Protein 4CO8 (pdb70)

Organism: Homo sapiens (NCBI:txid9606)

GO terms:
  GO:0005515 protein binding (F, IPI)
  GO:1990837 sequence-specific double-stranded DNA binding (F, IDA)
  GO:0000978 RNA polymerase II cis-regulatory region sequence-specific DNA binding (F, IDA)
  GO:0001228 DNA-binding transcription activator activity, RNA polymerase II-specific (F, IDA)
  GO:0045944 positive regulation of transcription by RNA polymerase II (P, IDA)
  GO:0005654 nucleoplasm (C, TAS)
  GO:0005730 nucleolus (C, IDA)
  GO:0045618 positive regulation of keratinocyte differentiation (P, IMP)

Sequence (98 aa):
MRGALQLWQFLVALLDDPTNAHFIAWTGRGMMEEFKLLIEEPEEVARLWGIQKKNNRPAMNYDKLSSRRSLRYYYEKGIMQKVAGERYVYKFVCCEEPEALFSLAAFFPPDD

Nearest PDB structures (foldseek):
  4co8-assembly1_A  TM=1.010E+00  e=5.819E-20  Homo sapiens
  5ils-assembly1_A  TM=1.002E+00  e=1.574E-17  Homo sapiens
  4avp-assembly2_D  TM=9.727E-01  e=2.129E-16  Homo sapiens
  1bc8-assembly1_C  TM=8.968E-01  e=8.870E-13  Homo sapiens
  2ypr-assembly1_A  TM=8.930E-01  e=3.716E-12  Homo sapiens

Radius of gyration: 12.81 Å; Cα contacts (8 Å, |Δi|>4): 126; chains: 1; bounding box: 32×29×30 Å

B-factor: mean 16.64, std 8.74, range [8.74, 73.37]

Solvent-accessible surface area: 6088 Å² total; per-residue (Å²): 142,70,72,62,20,56,6,34,50,12,0,48,50,20,8,116,60,107,104,24,43,118,13,2,20,87,59,69,158,71,91,11,0,61,1,81,82,21,106,45,0,0,126,39,19,3,113,59,33,130,124,131,71,32,54,27,98,79,2,31,137,39,0,133,135,22,61,107,164,30,25,0,91,91,25,98,92,85,55,94,4,10,58,9,24,123,75,112,123,4,113,137,45,33,57,133,33,140

Foldseek 3Di:
DDLPDDLVNVLVVLAVDCVNVCQKYQPPPAQKIFGNNQQVSQCVVCVVNVNNPTGNVVVVVSVVVCCVVPQKPDDPPDPRMIGGDDDVVSVVCVVDVD

CATH classification: 1.10.10.10

Secondary structure (DSSP, 8-state):
--TT--HHHHHHHHHH-GGGTTTEEE-SSTTEEEESSHHHHHHHHHHHHT-TT--HHHHHHHHHHHHHTTSEEEPTT-SSEEEE--SHHHHHHHH---

Structure (mmCIF, N/CA/C/O backbone):
data_4CO8
#
_entry.id   4CO8
#
_cell.length_a   50.801
_cell.length_b   50.801
_cell.length_c   67.660
_cell.angle_alpha   90.00
_cell.angle_beta   90.00
_cell.angle_gamma   120.00
#
_symmetry.space_group_name_H-M   'P 31 2 1'
#
loop_
_entity.id
_entity.type
_entity.pdbx_description
1 polymer 'ETS TRANSLOCATION VARIANT 4'
2 non-polymer 1,2-ETHANEDIOL
3 water water
#
loop_
_atom_site.group_PDB
_atom_site.id
_atom_site.type_symbol
_atom_site.label_atom_id
_atom_site.label_alt_id
_atom_site.label_comp_id
_atom_site.label_asym_id
_atom_site.label_entity_id
_atom_site.label_seq_id
_atom_site.pdbx_PDB_ins_code
_atom_site.Cartn_x
_atom_site.Cartn_y
_atom_site.Cartn_z
_atom_site.occupancy
_atom_site.B_iso_or_equiv
_atom_site.auth_seq_id
_atom_site.auth_comp_id
_atom_site.auth_asym_id
_atom_site.auth_atom_id
_atom_site.pdbx_PDB_model_num
ATOM 1 N N . MET A 1 2 ? 36.353 -5.870 -3.575 1.00 45.62 337 MET A N 1
ATOM 2 C CA . MET A 1 2 ? 35.679 -4.544 -3.708 1.00 31.91 337 MET A CA 1
ATOM 3 C C . MET A 1 2 ? 36.696 -3.404 -3.597 1.00 38.19 337 MET A C 1
ATOM 4 O O . MET A 1 2 ? 37.551 -3.403 -2.707 1.00 45.46 337 MET A O 1
ATOM 9 N N . ARG A 1 3 ? 36.600 -2.447 -4.520 1.00 34.95 338 ARG A N 1
ATOM 10 C CA . ARG A 1 3 ? 37.587 -1.372 -4.659 1.00 31.01 338 ARG A CA 1
ATOM 11 C C . ARG A 1 3 ? 37.576 -0.410 -3.469 1.00 26.76 338 ARG A C 1
ATOM 12 O O . ARG A 1 3 ? 36.602 -0.350 -2.721 1.00 24.45 338 ARG A O 1
ATOM 14 N N . GLY A 1 4 ? 38.654 0.351 -3.302 1.00 25.45 339 GLY A N 1
ATOM 15 C CA . GLY A 1 4 ? 38.721 1.367 -2.250 1.00 23.92 339 GLY A CA 1
ATOM 16 C C . GLY A 1 4 ? 37.618 2.406 -2.353 1.00 21.50 339 GLY A C 1
ATOM 17 O O . GLY A 1 4 ? 37.161 2.944 -1.340 1.00 27.86 339 GLY A O 1
ATOM 18 N N . ALA A 1 5 ? 37.184 2.689 -3.578 1.00 22.46 340 ALA A N 1
ATOM 19 C CA . ALA A 1 5 ? 36.140 3.671 -3.817 1.00 24.11 340 ALA A CA 1
ATOM 20 C C . ALA A 1 5 ? 34.744 3.031 -3.957 1.00 21.79 340 ALA A C 1
ATOM 21 O O . ALA A 1 5 ? 33.837 3.653 -4.500 1.00 23.27 340 ALA A O 1
ATOM 23 N N . LEU A 1 6 ? 34.553 1.810 -3.445 1.00 17.89 341 LEU A N 1
ATOM 24 C CA . LEU A 1 6 ? 33.224 1.198 -3.349 1.00 15.04 341 LEU A CA 1
ATOM 25 C C . LEU A 1 6 ? 32.230 2.191 -2.761 1.00 12.80 341 LEU A C 1
ATOM 26 O O . LEU A 1 6 ? 32.512 2.827 -1.737 1.00 14.86 341 LEU A O 1
ATOM 31 N N . GLN A 1 7 ? 31.100 2.353 -3.426 1.00 11.62 342 GLN A N 1
ATOM 32 C CA . GLN A 1 7 ? 30.028 3.195 -2.932 1.00 11.20 342 GLN A CA 1
ATOM 33 C C . GLN A 1 7 ? 29.296 2.508 -1.802 1.00 10.03 342 GLN A C 1
ATOM 34 O O . GLN A 1 7 ? 29.052 1.298 -1.865 1.00 10.25 342 GLN A O 1
ATOM 40 N N . LEU A 1 8 ? 28.816 3.302 -0.856 1.00 9.58 343 LEU A N 1
ATOM 41 C CA . LEU A 1 8 ? 27.916 2.763 0.144 1.00 9.46 343 LEU A CA 1
ATOM 42 C C . LEU A 1 8 ? 26.745 2.037 -0.514 1.00 9.23 343 LEU A C 1
ATOM 43 O O . LEU A 1 8 ? 26.364 0.958 -0.061 1.00 9.46 343 LEU A O 1
ATOM 48 N N . TRP A 1 9 ? 26.155 2.600 -1.567 1.00 9.27 344 TRP A N 1
ATOM 49 C CA . TRP A 1 9 ? 24.971 1.947 -2.124 1.00 9.67 344 TRP A CA 1
ATOM 50 C C . TRP A 1 9 ? 25.313 0.554 -2.644 1.00 9.08 344 TRP A C 1
ATOM 51 O O . TRP A 1 9 ? 24.497 -0.363 -2.533 1.00 9.72 344 TRP A O 1
ATOM 62 N N . GLN A 1 10 ? 26.496 0.389 -3.224 1.00 9.25 345 GLN A N 1
ATOM 63 C CA . GLN A 1 10 ? 26.926 -0.918 -3.714 1.00 9.60 345 GLN A CA 1
ATOM 64 C C . GLN A 1 10 ? 27.121 -1.905 -2.558 1.00 9.26 345 GLN A C 1
ATOM 65 O O . GLN A 1 10 ? 26.702 -3.058 -2.632 1.00 9.89 345 GLN A O 1
ATOM 71 N N . PHE A 1 11 ? 27.777 -1.447 -1.497 1.00 9.22 346 PHE A N 1
ATOM 72 C CA . PHE A 1 11 ? 27.950 -2.262 -0.308 1.00 9.15 346 PHE A CA 1
ATOM 73 C C . PHE A 1 11 ? 26.604 -2.705 0.254 1.00 8.85 346 PHE A C 1
ATOM 74 O O . PHE A 1 11 ? 26.429 -3.875 0.609 1.00 9.37 346 PHE A O 1
ATOM 82 N N . LEU A 1 12 ? 25.657 -1.778 0.351 1.00 9.01 347 LEU A N 1
ATOM 83 C CA . LEU A 1 12 ? 24.334 -2.135 0.846 1.00 9.28 347 LEU A CA 1
ATOM 84 C C . LEU A 1 12 ? 23.676 -3.181 -0.042 1.00 9.06 347 LEU A C 1
ATOM 85 O O . LEU A 1 12 ? 23.062 -4.116 0.469 1.00 9.48 347 LEU A O 1
ATOM 90 N N . VAL A 1 13 ? 23.774 -3.033 -1.361 1.00 9.01 348 VAL A N 1
ATOM 91 C CA . VAL A 1 13 ? 23.211 -4.029 -2.266 1.00 9.11 348 VAL A CA 1
ATOM 92 C C . VAL A 1 13 ? 23.890 -5.391 -2.088 1.00 8.84 348 VAL A C 1
ATOM 93 O O . VAL A 1 13 ? 23.208 -6.419 -2.140 1.00 9.79 348 VAL A O 1
ATOM 97 N N . ALA A 1 14 ? 25.203 -5.418 -1.880 1.00 9.29 349 ALA A N 1
ATOM 98 C CA . ALA A 1 14 ? 25.870 -6.688 -1.599 1.00 9.75 349 ALA A CA 1
ATOM 99 C C . ALA A 1 14 ? 25.298 -7.334 -0.337 1.00 9.66 349 ALA A C 1
ATOM 100 O O . ALA A 1 14 ? 25.071 -8.553 -0.302 1.00 10.74 349 ALA A O 1
ATOM 102 N N . LEU A 1 15 ? 25.067 -6.552 0.710 1.00 9.39 350 LEU A N 1
ATOM 103 C CA . LEU A 1 15 ? 24.465 -7.107 1.921 1.00 9.86 350 LEU A CA 1
ATOM 104 C C . LEU A 1 15 ? 23.044 -7.597 1.671 1.00 9.43 350 LEU A C 1
ATOM 105 O O . LEU A 1 15 ? 22.649 -8.678 2.130 1.00 10.48 350 LEU A O 1
ATOM 110 N N . LEU A 1 16 ? 22.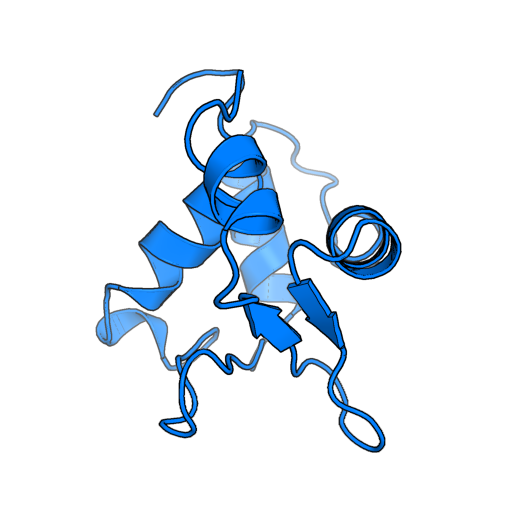269 -6.793 0.963 1.00 9.32 351 LEU A N 1
ATOM 111 C CA . LEU A 1 16 ? 20.867 -7.075 0.703 1.00 9.49 351 LEU A CA 1
ATOM 112 C C . LEU A 1 16 ? 20.656 -8.292 -0.183 1.00 9.52 351 LEU A C 1
ATOM 113 O O . LEU A 1 16 ? 19.639 -8.967 -0.098 1.00 10.34 351 LEU A O 1
ATOM 118 N N . ASP A 1 17 ? 21.614 -8.570 -1.062 1.00 9.11 352 ASP A N 1
ATOM 119 C CA . ASP A 1 17 ? 21.462 -9.674 -1.992 1.00 9.32 352 ASP A CA 1
ATOM 120 C C . ASP A 1 17 ? 21.483 -11.016 -1.269 1.00 9.10 352 ASP A C 1
ATOM 121 O O . ASP A 1 17 ? 20.952 -12.002 -1.772 1.00 9.83 352 ASP A O 1
ATOM 126 N N . ASP A 1 18 ? 22.145 -11.051 -0.118 1.00 9.56 353 ASP A N 1
ATOM 127 C CA . ASP A 1 18 ? 22.352 -12.285 0.632 1.00 9.53 353 ASP A CA 1
ATOM 128 C C . ASP A 1 18 ? 21.312 -12.368 1.744 1.00 9.47 353 ASP A C 1
ATOM 129 O O . ASP A 1 18 ? 21.348 -11.600 2.703 1.00 9.94 353 ASP A O 1
ATOM 134 N N . PRO A 1 19 ? 20.355 -13.305 1.620 1.00 10.09 354 PRO A N 1
ATOM 135 C CA . PRO A 1 19 ? 19.266 -13.368 2.601 1.00 10.68 354 PRO A CA 1
ATOM 136 C C . PRO A 1 19 ? 19.726 -13.834 3.984 1.00 10.35 354 PRO A C 1
ATOM 137 O O . PRO A 1 19 ? 18.977 -13.685 4.952 1.00 11.21 354 PRO A O 1
ATOM 141 N N . THR A 1 20 ? 20.952 -14.355 4.093 1.00 10.07 355 THR A N 1
ATOM 142 C CA . THR A 1 20 ? 21.491 -14.691 5.404 1.00 10.76 355 THR A CA 1
ATOM 143 C C . THR A 1 20 ? 21.845 -13.463 6.234 1.00 10.46 355 THR A C 1
ATOM 144 O O . THR A 1 20 ? 22.142 -13.597 7.408 1.00 12.39 355 THR A O 1
ATOM 148 N N . ASN A 1 21 ? 21.764 -12.272 5.637 1.00 10.11 356 ASN A N 1
ATOM 149 C CA . ASN A 1 21 ? 21.974 -11.012 6.345 1.00 10.57 356 ASN A CA 1
ATOM 150 C C . ASN A 1 21 ? 20.684 -10.373 6.841 1.00 11.03 356 ASN A C 1
ATOM 151 O O . ASN A 1 21 ? 20.719 -9.261 7.382 1.00 11.87 356 ASN A O 1
ATOM 156 N N . ALA A 1 22 ? 19.559 -11.052 6.669 1.00 12.03 357 ALA A N 1
ATOM 157 C CA . ALA A 1 22 ? 18.262 -10.424 6.864 1.00 14.65 357 ALA A CA 1
ATOM 158 C C . ALA A 1 22 ? 17.968 -10.030 8.311 1.00 16.20 357 ALA A C 1
ATOM 159 O O . ALA A 1 22 ? 17.041 -9.275 8.566 1.00 19.18 357 ALA A O 1
ATOM 161 N N . HIS A 1 23 ? 18.760 -10.531 9.249 1.00 16.44 358 HIS A N 1
ATOM 162 C CA . HIS A 1 23 ? 18.670 -10.134 10.643 1.00 19.04 358 HIS A CA 1
ATOM 163 C C . HIS A 1 23 ? 19.175 -8.707 10.917 1.00 17.51 358 HIS A C 1
ATOM 164 O O . HIS A 1 23 ? 18.835 -8.120 11.941 1.00 23.02 358 HIS A O 1
ATOM 171 N N . PHE A 1 24 ? 19.938 -8.130 9.990 1.00 14.73 359 PHE A N 1
ATOM 172 C CA . PHE A 1 24 ? 20.325 -6.733 10.122 1.00 14.89 359 PHE A CA 1
ATOM 173 C C . PHE A 1 24 ? 19.950 -5.841 8.940 1.00 12.68 359 PHE A C 1
ATOM 174 O O . PHE A 1 24 ? 19.847 -4.634 9.136 1.00 12.75 359 PHE A O 1
ATOM 182 N N . ILE A 1 25 ? 19.732 -6.390 7.744 1.00 11.87 360 ILE A N 1
ATOM 183 C CA . ILE A 1 25 ? 19.333 -5.560 6.610 1.00 11.20 360 ILE A CA 1
ATOM 184 C C . ILE A 1 25 ? 18.609 -6.446 5.612 1.00 10.81 360 ILE A C 1
ATOM 185 O O . ILE A 1 25 ? 19.067 -7.555 5.345 1.00 12.05 360 ILE A O 1
ATOM 190 N N . ALA A 1 26 ? 17.489 -5.981 5.060 1.00 10.53 361 ALA A N 1
ATOM 191 C CA . ALA A 1 26 ? 16.705 -6.834 4.170 1.00 10.99 361 ALA A CA 1
ATOM 192 C C . ALA A 1 26 ? 15.891 -6.040 3.176 1.00 10.43 361 ALA A C 1
ATOM 193 O O . ALA A 1 26 ? 15.362 -4.972 3.488 1.00 11.51 361 ALA A O 1
ATOM 195 N N . TRP A 1 27 ? 15.749 -6.612 1.983 1.00 10.65 362 TRP A N 1
ATOM 196 C CA . TRP A 1 27 ? 14.707 -6.163 1.066 1.00 10.89 362 TRP A CA 1
ATOM 197 C C . TRP A 1 27 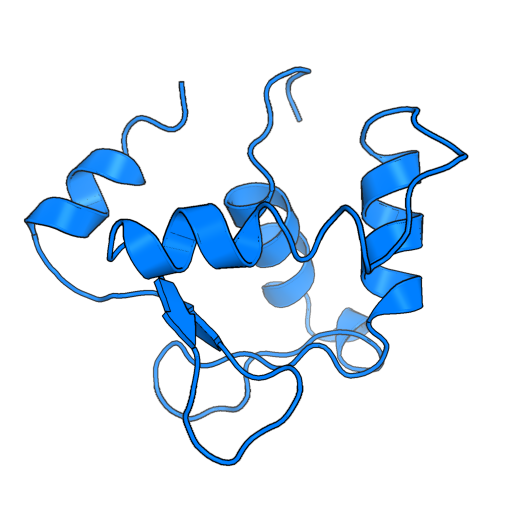? 13.355 -6.446 1.727 1.00 11.47 362 TRP A C 1
ATOM 198 O O . TRP A 1 27 ? 13.138 -7.536 2.247 1.00 14.06 362 TRP A O 1
ATOM 209 N N . THR A 1 28 ? 12.445 -5.480 1.727 1.00 11.86 363 THR A N 1
ATOM 210 C CA . THR A 1 28 ? 11.187 -5.663 2.437 1.00 13.16 363 THR A CA 1
ATOM 211 C C . THR A 1 28 ? 10.173 -6.483 1.649 1.00 13.85 363 THR A C 1
ATOM 212 O O . THR A 1 28 ? 9.199 -6.965 2.219 1.00 15.77 363 THR A O 1
ATOM 216 N N . GLY A 1 29 ? 10.377 -6.613 0.344 1.00 14.34 364 GLY A N 1
ATOM 217 C CA . GLY A 1 29 ? 9.399 -7.244 -0.525 1.00 15.25 364 GLY A CA 1
ATOM 218 C C . GLY A 1 29 ? 8.508 -6.266 -1.271 1.00 16.17 364 GLY A C 1
ATOM 219 O O . GLY A 1 29 ? 7.779 -6.670 -2.172 1.00 21.11 364 GLY A O 1
ATOM 220 N N . ARG A 1 30 ? 8.548 -4.989 -0.907 1.00 15.93 365 ARG A N 1
ATOM 221 C CA . ARG A 1 30 ? 7.783 -3.977 -1.633 1.00 17.04 365 ARG A CA 1
ATOM 222 C C . ARG A 1 30 ? 8.725 -3.333 -2.649 1.00 15.56 365 ARG A C 1
ATOM 223 O O . ARG A 1 30 ? 9.476 -2.435 -2.309 1.00 17.16 365 ARG A O 1
ATOM 231 N N . GLY A 1 31 ? 8.708 -3.807 -3.890 1.00 16.75 366 GLY A N 1
ATOM 232 C CA . GLY A 1 31 ? 9.561 -3.233 -4.922 1.00 16.10 366 GLY A CA 1
ATOM 233 C C . GLY A 1 31 ? 11.032 -3.235 -4.539 1.00 13.72 366 GLY A C 1
ATOM 234 O O . GLY A 1 31 ? 11.583 -4.275 -4.185 1.00 14.25 366 GLY A O 1
ATOM 235 N N . MET A 1 32 ? 11.655 -2.054 -4.599 1.00 13.83 367 MET A N 1
ATOM 236 C CA A MET A 1 32 ? 13.055 -1.813 -4.299 0.55 12.06 367 MET A CA 1
ATOM 237 C CA B MET A 1 32 ? 13.104 -1.946 -4.272 0.45 13.45 367 MET A CA 1
ATOM 238 C C . MET A 1 32 ? 13.283 -1.258 -2.895 1.00 11.17 367 MET A C 1
ATOM 239 O O . MET A 1 32 ? 14.304 -0.624 -2.623 1.00 11.34 367 MET A O 1
ATOM 248 N N . GLU A 1 33 ? 12.309 -1.462 -2.012 1.00 11.86 368 GLU A N 1
ATOM 249 C CA A GLU A 1 33 ? 12.394 -0.984 -0.641 0.70 11.55 368 GLU A CA 1
ATOM 250 C CA B GLU A 1 33 ? 12.394 -0.976 -0.637 0.30 11.61 368 GLU A CA 1
ATOM 251 C C . GLU A 1 33 ? 13.239 -1.920 0.223 1.00 10.93 368 GLU A C 1
ATOM 252 O O . GLU A 1 33 ? 13.172 -3.154 0.095 1.00 11.18 368 GLU A O 1
ATOM 263 N N . PHE A 1 34 ? 14.022 -1.326 1.118 1.00 10.86 369 PHE A N 1
ATOM 264 C CA . PHE A 1 34 ? 14.848 -2.076 2.048 1.00 11.02 369 PHE A CA 1
ATOM 265 C C . PHE A 1 34 ? 14.808 -1.426 3.415 1.00 10.74 369 PHE A C 1
ATOM 266 O O . PHE A 1 34 ? 14.550 -0.231 3.543 1.00 11.77 369 PHE A O 1
ATOM 274 N N . LYS A 1 35 ? 15.074 -2.237 4.432 1.00 11.49 370 LYS A N 1
ATOM 275 C CA . LYS A 1 35 ? 15.054 -1.792 5.811 1.00 11.85 370 LYS A CA 1
ATOM 276 C C . LYS A 1 35 ? 16.367 -2.138 6.495 1.00 11.34 370 LYS A C 1
ATOM 277 O O . LYS A 1 35 ? 16.877 -3.248 6.373 1.00 11.83 370 LYS A O 1
ATOM 282 N N . LEU A 1 36 ? 16.898 -1.155 7.216 1.00 12.18 371 LEU A N 1
ATOM 283 C CA A LEU A 1 36 ? 18.028 -1.367 8.103 0.50 12.56 371 LEU A CA 1
ATOM 284 C CA B LEU A 1 36 ? 18.031 -1.368 8.107 0.50 12.98 371 LEU A CA 1
ATOM 285 C C . LEU A 1 36 ? 17.469 -1.814 9.449 1.00 13.24 371 LEU A C 1
ATOM 286 O O . LEU A 1 36 ? 17.043 -1.000 10.268 1.00 15.70 371 LEU A O 1
ATOM 295 N N . ILE A 1 37 ? 17.442 -3.123 9.645 1.00 13.55 372 ILE A N 1
ATOM 296 C CA . ILE A 1 37 ? 16.875 -3.717 10.838 1.00 14.57 372 ILE A CA 1
ATOM 297 C C . ILE A 1 37 ? 17.766 -3.443 12.052 1.00 14.04 372 ILE A C 1
ATOM 298 O O . ILE A 1 37 ? 17.260 -3.177 13.146 1.00 16.95 372 ILE A O 1
ATOM 303 N N A GLU A 1 38 ? 19.086 -3.535 11.852 0.50 13.11 373 GLU A N 1
ATOM 304 N N B GLU A 1 38 ? 19.075 -3.475 11.850 0.50 13.12 373 GLU A N 1
ATOM 305 C CA A GLU A 1 38 ? 20.087 -3.166 12.871 0.50 13.22 373 GLU A CA 1
ATOM 306 C CA B GLU A 1 38 ? 20.010 -3.120 12.903 0.50 13.14 373 GLU A CA 1
ATOM 307 C C A GLU A 1 38 ? 21.033 -2.113 12.282 0.50 11.83 373 GLU A C 1
ATOM 308 C C B GLU A 1 38 ? 20.975 -2.122 12.286 0.50 12.15 373 GLU A C 1
ATOM 309 O O A GLU A 1 38 ? 22.128 -2.436 11.795 0.50 11.77 373 GLU A O 1
ATOM 310 O O B GLU A 1 38 ? 22.013 -2.496 11.756 0.50 12.59 373 GLU A O 1
ATOM 321 N N . PRO A 1 39 ? 20.611 -0.835 12.321 1.00 12.61 374 PRO A N 1
ATOM 322 C CA . PRO A 1 39 ? 21.388 0.201 11.643 1.00 12.55 374 PRO A CA 1
ATOM 323 C C . PRO A 1 39 ? 22.838 0.294 12.090 1.00 11.64 374 PRO A C 1
ATOM 324 O O . PRO A 1 39 ? 23.715 0.509 11.257 1.00 11.89 374 PRO A O 1
ATOM 328 N N . GLU A 1 40 ? 23.109 0.126 13.386 1.00 12.18 375 GLU A N 1
ATOM 329 C CA . GLU A 1 40 ? 24.489 0.218 13.842 1.00 12.54 375 GLU A CA 1
ATOM 330 C C . GLU A 1 40 ? 25.315 -0.988 13.397 1.00 12.14 375 GLU A C 1
ATOM 331 O O . GLU A 1 40 ? 26.529 -0.871 13.228 1.00 12.95 375 GLU A O 1
ATOM 337 N N . GLU A 1 41 ? 24.678 -2.140 13.192 1.00 12.08 376 GLU A N 1
ATOM 338 C CA . GLU A 1 41 ? 25.402 -3.291 12.659 1.00 12.28 376 GLU A CA 1
ATOM 339 C C . GLU A 1 41 ? 25.779 -3.078 11.198 1.00 11.29 376 GLU A C 1
ATOM 340 O O . GLU A 1 41 ? 26.891 -3.382 10.791 1.00 11.98 376 GLU A O 1
ATOM 346 N N . VAL A 1 42 ? 24.866 -2.528 10.410 1.00 11.14 377 VAL A N 1
ATOM 347 C CA . VAL A 1 42 ? 25.189 -2.175 9.031 1.00 10.63 377 VAL A CA 1
ATOM 348 C C . VAL A 1 42 ? 26.370 -1.202 9.008 1.00 10.20 377 VAL A C 1
ATOM 349 O O . VAL A 1 42 ? 27.308 -1.373 8.233 1.00 10.65 377 VAL A O 1
ATOM 353 N N . ALA A 1 43 ? 26.343 -0.203 9.888 1.00 10.39 378 ALA A N 1
ATOM 354 C CA . ALA A 1 43 ? 27.432 0.754 9.947 1.00 10.60 378 ALA A CA 1
ATOM 355 C C . ALA A 1 43 ? 28.743 0.104 10.383 1.00 10.45 378 ALA A C 1
ATOM 356 O O . ALA A 1 43 ? 29.804 0.438 9.847 1.00 11.10 378 ALA A O 1
ATOM 358 N N . ARG A 1 44 ? 28.690 -0.825 11.336 1.00 11.13 379 ARG A N 1
ATOM 359 C CA . ARG A 1 44 ? 29.900 -1.504 11.782 1.00 11.91 379 ARG A CA 1
ATOM 360 C C . ARG A 1 44 ? 30.536 -2.254 10.611 1.00 11.23 379 ARG A C 1
ATOM 361 O O . ARG A 1 44 ? 31.754 -2.225 10.420 1.00 11.83 379 ARG A O 1
ATOM 369 N N . LEU A 1 45 ? 29.698 -2.938 9.831 1.00 11.15 380 LEU A N 1
ATOM 370 C CA . LEU A 1 45 ? 30.195 -3.706 8.698 1.00 11.06 380 LEU A CA 1
ATOM 371 C C . LEU A 1 45 ? 30.771 -2.792 7.606 1.00 10.46 380 LEU A C 1
ATOM 372 O O . LEU A 1 45 ? 31.767 -3.136 6.970 1.00 11.23 380 LEU A O 1
ATOM 377 N N . TRP A 1 46 ? 30.147 -1.635 7.391 1.00 10.39 381 TRP A N 1
ATOM 378 C CA . TRP A 1 46 ? 30.677 -0.649 6.452 1.00 10.40 381 TRP A CA 1
ATOM 379 C C . TRP A 1 46 ? 32.036 -0.148 6.936 1.00 10.50 381 TRP A C 1
ATOM 380 O O . TRP A 1 46 ? 32.968 0.005 6.148 1.00 11.47 381 TRP A O 1
ATOM 391 N N . GLY A 1 47 ? 32.162 0.093 8.239 1.00 10.90 382 GLY A N 1
ATOM 392 C CA . GLY A 1 47 ? 33.457 0.465 8.806 1.00 11.60 382 GLY A CA 1
ATOM 393 C C . GLY A 1 47 ? 34.540 -0.574 8.579 1.00 11.90 382 GLY A C 1
ATOM 394 O O . GLY A 1 47 ? 35.692 -0.242 8.287 1.00 13.71 382 GLY A O 1
ATOM 395 N N . ILE A 1 48 ? 34.181 -1.845 8.701 1.00 12.44 383 ILE A N 1
ATOM 396 C CA . ILE A 1 48 ? 35.143 -2.904 8.422 1.00 13.44 383 ILE A CA 1
ATOM 397 C C . ILE A 1 48 ? 35.553 -2.860 6.949 1.00 13.23 383 ILE A C 1
ATOM 398 O O . ILE A 1 48 ? 36.737 -2.932 6.608 1.00 14.73 383 ILE A O 1
ATOM 403 N N . GLN A 1 49 ? 34.571 -2.737 6.069 1.00 12.71 384 GLN A N 1
ATOM 404 C CA . GLN A 1 49 ? 34.845 -2.696 4.635 1.00 13.37 384 GLN A CA 1
ATOM 405 C C . GLN A 1 49 ? 35.813 -1.568 4.259 1.00 12.82 384 GLN A C 1
ATOM 406 O O . GLN A 1 49 ? 36.683 -1.751 3.406 1.00 14.73 384 GLN A O 1
ATOM 412 N N . LYS A 1 50 ? 35.629 -0.406 4.886 1.00 12.66 385 LYS A N 1
ATOM 413 C CA A LYS A 1 50 ? 36.390 0.782 4.533 0.50 12.43 385 LYS A CA 1
ATOM 414 C CA B LYS A 1 50 ? 36.394 0.797 4.562 0.50 13.43 385 LYS A CA 1
ATOM 415 C C . LYS A 1 50 ? 37.587 1.020 5.471 1.00 13.21 385 LYS A C 1
ATOM 416 O O . LYS A 1 50 ? 38.287 2.021 5.329 1.00 14.77 385 LYS A O 1
ATOM 427 N N . ASN A 1 51 ? 37.827 0.109 6.416 1.00 13.88 386 ASN A N 1
ATOM 428 C CA A ASN A 1 51 ? 38.861 0.292 7.440 0.50 14.53 386 ASN A CA 1
ATOM 429 C CA B ASN A 1 51 ? 38.900 0.315 7.391 0.50 14.43 386 ASN A CA 1
ATOM 430 C C . ASN A 1 51 ? 38.727 1.645 8.141 1.00 13.39 386 ASN A C 1
ATOM 431 O O . ASN A 1 51 ? 39.683 2.407 8.292 1.00 14.91 386 ASN A O 1
ATOM 440 N N . ARG A 1 52 ? 37.500 1.894 8.594 1.00 12.52 387 ARG A N 1
ATOM 441 C CA . ARG A 1 52 ? 37.121 3.086 9.344 1.00 12.64 387 ARG A CA 1
ATOM 442 C C . ARG A 1 52 ? 36.436 2.625 10.632 1.00 12.66 387 ARG A C 1
ATOM 443 O O . ARG A 1 52 ? 35.209 2.568 10.718 1.00 12.75 387 ARG A O 1
ATOM 451 N N . PRO A 1 53 ? 37.226 2.262 11.654 1.00 13.35 388 PRO A N 1
ATOM 452 C CA . PRO A 1 53 ? 36.648 1.648 12.848 1.00 14.61 388 PRO A CA 1
ATOM 453 C C . PRO A 1 53 ? 35.747 2.565 13.668 1.00 12.91 388 PRO A C 1
ATOM 454 O O . PRO A 1 53 ? 34.991 2.066 14.501 1.00 14.56 388 PRO A O 1
ATOM 458 N N . ALA A 1 54 ? 35.823 3.879 13.449 1.00 12.12 389 ALA A N 1
ATOM 459 C CA . ALA A 1 54 ? 34.917 4.804 14.126 1.00 12.43 389 ALA A CA 1
ATOM 460 C C . ALA A 1 54 ? 33.611 5.025 13.353 1.00 11.75 389 ALA A C 1
ATOM 461 O O . ALA A 1 54 ? 32.831 5.902 13.694 1.00 12.40 389 ALA A O 1
ATOM 463 N N . MET A 1 55 ? 33.351 4.224 12.327 1.00 11.49 390 MET A N 1
ATOM 464 C CA . MET A 1 55 ? 32.091 4.343 11.606 1.00 11.20 390 MET A CA 1
ATOM 465 C C . MET A 1 55 ? 30.911 4.103 12.537 1.00 11.22 390 MET A C 1
ATOM 466 O O . MET A 1 55 ? 30.977 3.288 13.447 1.00 13.10 390 MET A O 1
ATOM 471 N N . ASN A 1 56 ? 29.802 4.780 12.265 1.00 10.74 391 ASN A N 1
ATOM 472 C CA . ASN A 1 56 ? 28.565 4.575 12.984 1.00 10.70 391 ASN A CA 1
ATOM 473 C C . ASN A 1 56 ? 27.405 4.948 12.071 1.00 10.62 391 ASN A C 1
ATOM 474 O O . ASN A 1 56 ? 27.609 5.412 10.938 1.00 10.45 391 ASN A O 1
ATOM 479 N N . TYR A 1 57 ? 26.182 4.713 12.536 1.00 10.48 392 TYR A N 1
ATOM 480 C CA . TYR A 1 57 ? 25.020 4.984 11.702 1.00 10.77 392 TYR A CA 1
ATOM 481 C C . TYR A 1 57 ? 24.808 6.475 11.468 1.00 10.79 392 TYR A C 1
AT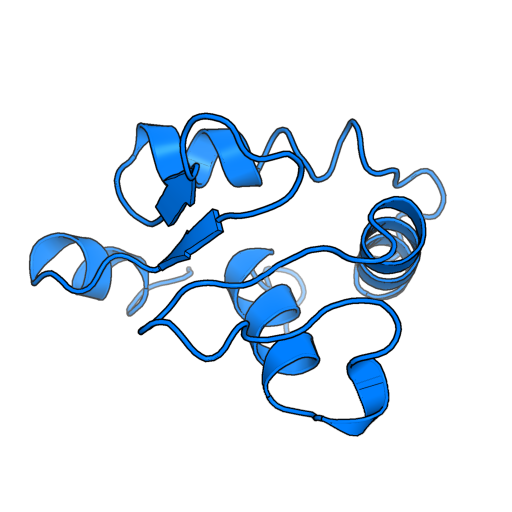OM 482 O O . TYR A 1 57 ? 24.371 6.853 10.380 1.00 11.51 392 TYR A O 1
ATOM 491 N N . ASP A 1 58 ? 25.147 7.335 12.430 1.00 10.71 393 ASP A N 1
ATOM 492 C CA . ASP A 1 58 ? 25.048 8.770 12.172 1.00 11.10 393 ASP A CA 1
ATOM 493 C C . ASP A 1 58 ? 25.813 9.127 10.893 1.00 10.31 393 ASP A C 1
ATOM 494 O O . ASP A 1 58 ? 25.304 9.851 10.020 1.00 11.45 393 ASP A O 1
ATOM 499 N N . LYS A 1 59 ? 27.029 8.617 10.775 1.00 10.26 394 LYS A N 1
ATOM 500 C CA . LYS A 1 59 ? 27.848 8.883 9.598 1.00 10.39 394 LYS A CA 1
ATOM 501 C C . LYS A 1 59 ? 27.277 8.235 8.334 1.00 10.47 394 LYS A C 1
ATOM 502 O O . LYS A 1 59 ? 27.160 8.878 7.284 1.00 10.77 394 LYS A O 1
ATOM 508 N N . LEU A 1 60 ? 26.928 6.957 8.424 1.00 10.53 395 LEU A N 1
ATOM 509 C CA . LEU A 1 60 ? 26.416 6.234 7.268 1.00 11.09 395 LEU A CA 1
ATOM 510 C C . LEU A 1 60 ? 25.151 6.918 6.743 1.00 11.03 395 LEU A C 1
ATOM 511 O O . LEU A 1 60 ? 24.957 7.066 5.523 1.00 11.45 395 LEU A O 1
ATOM 516 N N . SER A 1 61 ? 24.297 7.349 7.666 1.00 11.29 396 SER A N 1
ATOM 517 C CA A SER A 1 61 ? 23.034 7.960 7.281 0.50 11.97 396 SER A CA 1
ATOM 518 C CA B SER A 1 61 ? 23.043 8.009 7.331 0.50 11.56 396 SER A CA 1
ATOM 519 C C . SER A 1 61 ? 23.222 9.266 6.507 1.00 11.24 396 SER A C 1
ATOM 520 O O . SER A 1 61 ? 22.343 9.624 5.714 1.00 11.57 396 SER A O 1
ATOM 525 N N . AR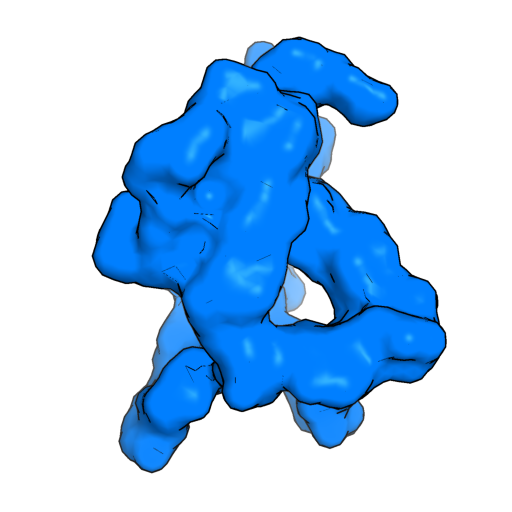G A 1 62 ? 24.348 9.972 6.692 1.00 11.26 397 ARG A N 1
ATOM 526 C CA A ARG A 1 62 ? 24.603 11.172 5.858 0.50 10.94 397 ARG A CA 1
ATOM 527 C CA B ARG A 1 62 ? 24.600 11.152 5.889 0.50 11.69 397 ARG A CA 1
ATOM 528 C C . ARG A 1 62 ? 24.634 10.790 4.407 1.00 10.50 397 ARG A C 1
ATOM 529 O O . ARG A 1 62 ? 24.141 11.542 3.571 1.00 10.99 397 ARG A O 1
ATOM 544 N N . SER A 1 63 ? 25.235 9.634 4.090 1.00 10.37 398 SER A N 1
ATOM 545 C CA . SER A 1 63 ? 25.290 9.181 2.700 1.00 10.42 398 SER A CA 1
ATOM 546 C C . SER A 1 63 ? 23.938 8.751 2.187 1.00 9.75 398 SER A C 1
ATOM 547 O O . SER A 1 63 ? 23.616 9.028 1.027 1.00 10.08 398 SER A O 1
ATOM 550 N N . LEU A 1 64 ? 23.133 8.081 3.013 1.00 9.66 399 LEU A N 1
ATOM 551 C CA . LEU A 1 64 ? 21.761 7.801 2.600 1.00 9.57 399 LEU A CA 1
ATOM 552 C C . LEU A 1 64 ? 21.037 9.092 2.228 1.00 9.31 399 LEU A C 1
ATOM 553 O O . LEU A 1 64 ? 20.324 9.132 1.218 1.00 9.64 399 LEU A O 1
ATOM 558 N N . ARG A 1 65 ? 21.226 10.137 3.031 1.00 9.63 400 ARG A N 1
ATOM 559 C CA . ARG A 1 65 ? 20.592 11.415 2.748 1.00 9.84 400 ARG A CA 1
ATOM 560 C C . ARG A 1 65 ? 21.144 12.054 1.482 1.00 9.02 400 ARG A C 1
ATOM 561 O O . ARG A 1 65 ? 20.378 12.584 0.682 1.00 9.80 400 ARG A O 1
ATOM 569 N N . TYR A 1 66 ? 22.451 11.983 1.255 1.00 8.91 401 TYR A N 1
ATOM 570 C CA . TYR A 1 66 ? 22.980 12.474 -0.015 1.00 9.27 401 TYR A CA 1
ATOM 571 C C . TYR A 1 66 ? 22.339 11.738 -1.195 1.00 8.89 401 TYR A C 1
ATOM 572 O O . TYR A 1 66 ? 22.031 12.357 -2.215 1.00 9.78 401 TYR A O 1
ATOM 581 N N . TYR A 1 67 ? 22.152 10.424 -1.075 1.00 8.74 402 TYR A N 1
ATOM 582 C CA . TYR A 1 67 ? 21.518 9.669 -2.142 1.00 8.82 402 TYR A CA 1
ATOM 583 C C . TYR A 1 67 ? 20.055 10.051 -2.345 1.00 8.85 402 TYR A C 1
ATOM 584 O O . TYR A 1 67 ? 19.614 10.168 -3.488 1.00 10.00 402 TYR A O 1
ATOM 593 N N . TYR A 1 68 ? 19.287 10.220 -1.269 1.00 8.86 403 TYR A N 1
ATOM 594 C CA . TYR A 1 68 ? 17.883 10.542 -1.471 1.00 9.63 403 TYR A CA 1
ATOM 595 C C . TYR A 1 68 ? 17.679 11.988 -1.889 1.00 9.92 403 TYR A C 1
ATOM 596 O O . TYR A 1 68 ? 16.793 12.264 -2.700 1.00 10.92 403 TYR A O 1
ATOM 605 N N . GLU A 1 69 ? 18.530 12.910 -1.448 1.00 9.86 404 GLU A N 1
ATOM 606 C CA . GLU A 1 69 ? 18.432 14.283 -1.926 1.00 11.11 404 GLU A CA 1
ATOM 607 C C . GLU A 1 69 ? 18.702 14.371 -3.412 1.00 11.12 404 GLU A C 1
ATOM 608 O O . GLU A 1 69 ? 18.137 15.230 -4.090 1.00 13.37 404 GLU A O 1
ATOM 614 N N . LYS A 1 70 ? 19.532 13.471 -3.929 1.00 10.50 405 LYS A N 1
ATOM 615 C CA . LYS A 1 70 ? 19.823 13.417 -5.348 1.00 10.91 405 LYS A CA 1
ATOM 616 C C . LYS A 1 70 ? 18.877 12.539 -6.142 1.00 10.78 405 LYS A C 1
ATOM 617 O O . LYS A 1 70 ? 19.046 12.405 -7.356 1.00 11.20 405 LYS A O 1
ATOM 623 N N . GLY A 1 71 ? 17.883 11.944 -5.497 1.00 10.92 406 GLY A N 1
ATOM 624 C CA . GLY A 1 71 ? 16.919 11.131 -6.212 1.00 11.06 406 GLY A CA 1
ATOM 625 C C . GLY A 1 71 ? 17.452 9.805 -6.724 1.00 10.34 406 GLY A C 1
ATOM 626 O O . GLY A 1 71 ? 16.895 9.232 -7.661 1.00 11.29 406 GLY A O 1
ATOM 627 N N . ILE A 1 72 ? 18.495 9.293 -6.079 1.00 10.47 407 ILE A N 1
ATOM 628 C CA . ILE A 1 72 ? 19.006 7.951 -6.353 1.00 10.90 407 ILE A CA 1
ATOM 629 C C . ILE A 1 72 ? 18.312 6.922 -5.445 1.00 10.11 407 ILE A C 1
ATOM 630 O O . ILE A 1 72 ? 18.045 5.784 -5.838 1.00 11.43 407 ILE A O 1
ATOM 635 N N . MET A 1 73 ? 18.045 7.341 -4.218 1.00 10.14 408 MET A N 1
ATOM 636 C CA . MET A 1 73 ? 17.163 6.641 -3.303 1.00 10.09 408 MET A CA 1
ATOM 637 C C . MET A 1 73 ? 15.997 7.558 -2.964 1.00 10.08 408 MET A C 1
ATOM 638 O O . MET A 1 73 ? 16.018 8.747 -3.281 1.00 10.64 408 MET A O 1
ATOM 643 N N . GLN A 1 74 ? 15.005 6.986 -2.283 1.00 11.09 409 GLN A N 1
ATOM 644 C CA . GLN A 1 74 ? 13.987 7.752 -1.583 1.00 11.95 409 GLN A CA 1
ATOM 645 C C . GLN A 1 74 ? 13.890 7.236 -0.165 1.00 11.98 409 GLN A C 1
ATOM 646 O O . GLN A 1 74 ? 14.060 6.049 0.075 1.00 13.89 409 GLN A O 1
ATOM 652 N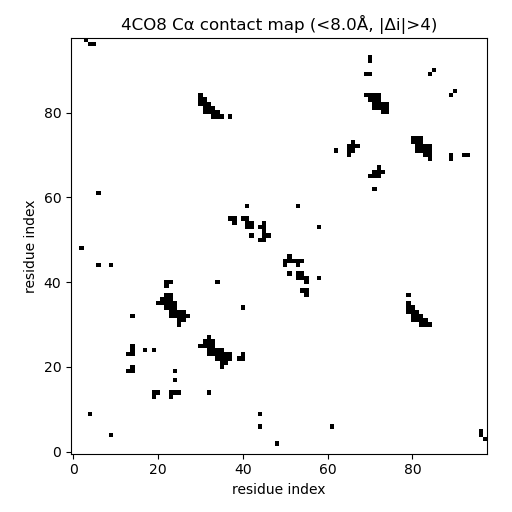 N . LYS A 1 75 ? 13.654 8.136 0.778 1.00 12.66 410 LYS A N 1
ATOM 653 C CA . LYS A 1 75 ? 13.376 7.750 2.152 1.00 13.68 410 LYS A CA 1
ATOM 654 C C . LYS A 1 75 ? 11.883 7.536 2.267 1.00 14.53 410 LYS A C 1
ATOM 655 O O . LYS A 1 75 ? 11.103 8.390 1.867 1.00 17.45 410 LYS A O 1
ATOM 661 N N . VAL A 1 76 ? 11.479 6.411 2.833 1.00 15.14 411 VAL A N 1
ATOM 662 C CA . VAL A 1 76 ? 10.072 6.110 2.973 1.00 17.96 411 VAL A CA 1
ATOM 663 C C . VAL A 1 76 ? 9.461 6.878 4.156 1.00 21.63 411 VAL A C 1
ATOM 664 O O . VAL A 1 76 ? 9.919 6.789 5.301 1.00 21.31 411 VAL A O 1
ATOM 668 N N . ALA A 1 77 ? 8.436 7.662 3.848 1.00 25.73 412 ALA A N 1
ATOM 669 C CA . ALA A 1 77 ? 7.803 8.540 4.827 1.00 27.70 412 ALA A CA 1
ATOM 670 C C . ALA A 1 77 ? 7.110 7.755 5.932 1.00 28.01 412 ALA A C 1
ATOM 671 O O . ALA A 1 77 ? 6.554 6.678 5.691 1.00 31.69 412 ALA A O 1
ATOM 673 N N . GLY A 1 78 ? 7.158 8.296 7.146 1.00 29.40 413 GLY A N 1
ATOM 674 C CA . GLY A 1 78 ? 6.486 7.694 8.291 1.00 32.08 413 GLY A CA 1
ATOM 675 C C . GLY A 1 78 ? 7.148 6.422 8.780 1.00 32.50 413 GLY A C 1
ATOM 676 O O . GLY A 1 78 ? 6.637 5.767 9.689 1.00 35.73 413 GLY A O 1
ATOM 677 N N . GLU A 1 79 ? 8.281 6.061 8.181 1.00 30.40 414 GLU A N 1
ATOM 678 C CA . GLU A 1 79 ? 9.005 4.883 8.600 1.00 33.75 414 GLU A CA 1
ATOM 679 C C . GLU A 1 79 ? 10.371 5.289 9.090 1.00 37.72 414 GLU A C 1
ATOM 680 O O . GLU A 1 79 ? 10.897 6.349 8.734 1.00 35.28 414 GLU A O 1
ATOM 686 N N . ARG A 1 80 ? 10.922 4.436 9.938 1.00 38.41 415 ARG A N 1
ATOM 687 C CA . ARG A 1 80 ? 12.260 4.600 10.423 1.00 37.78 415 ARG A CA 1
ATOM 688 C C . ARG A 1 80 ? 13.094 3.536 9.752 1.00 27.17 415 ARG A C 1
ATOM 689 O O . ARG A 1 80 ? 12.731 2.359 9.706 1.00 29.98 415 ARG A O 1
ATOM 691 N N . TYR A 1 81 ? 14.205 3.986 9.208 1.00 19.47 416 TYR A N 1
ATOM 692 C CA . TYR A 1 81 ? 15.216 3.119 8.635 1.00 15.32 416 TYR A CA 1
ATOM 693 C C . TYR A 1 81 ? 14.785 2.377 7.368 1.00 14.32 416 TYR A C 1
ATOM 694 O O . TYR A 1 81 ? 15.379 1.367 7.028 1.00 14.03 416 TYR A O 1
ATOM 703 N N . VAL A 1 82 ? 13.803 2.909 6.646 1.00 14.30 417 VAL A N 1
ATOM 704 C CA . VAL A 1 82 ? 13.322 2.304 5.405 1.00 13.38 417 VAL A CA 1
ATOM 705 C C . VAL A 1 82 ? 13.579 3.245 4.232 1.00 12.09 417 VAL A C 1
ATOM 706 O O . VAL A 1 82 ? 13.214 4.422 4.257 1.00 12.95 417 VAL A O 1
ATOM 710 N N . TYR A 1 83 ? 14.218 2.699 3.201 1.00 11.43 418 TYR A N 1
ATOM 711 C CA . TYR A 1 83 ? 14.620 3.450 2.009 1.00 11.01 418 TYR A CA 1
ATOM 712 C C . TYR A 1 83 ? 14.256 2.628 0.786 1.00 10.82 418 TYR A C 1
ATOM 713 O O . TYR A 1 83 ? 13.932 1.450 0.884 1.00 12.00 418 TYR A O 1
ATOM 722 N N . LYS A 1 84 ? 14.319 3.242 -0.384 1.00 11.37 419 LYS A N 1
ATOM 723 C CA . LYS A 1 84 ? 14.156 2.501 -1.623 1.00 11.30 419 LYS A CA 1
ATOM 724 C C . LYS A 1 84 ? 15.095 3.015 -2.678 1.00 10.31 419 LYS A C 1
ATOM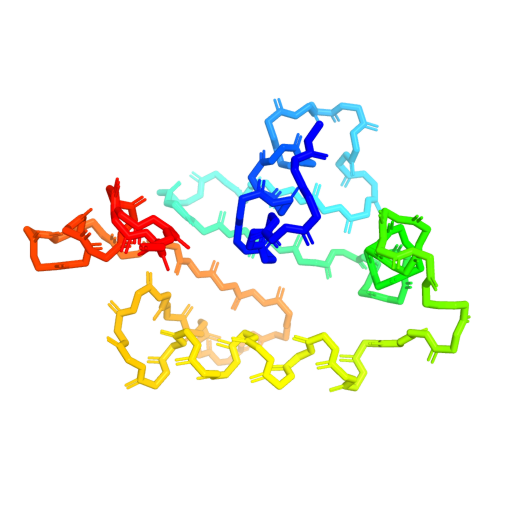 725 O O . LYS A 1 84 ? 15.439 4.195 -2.704 1.00 12.11 419 LYS A O 1
ATOM 730 N N . PHE A 1 85 ? 15.530 2.119 -3.558 1.00 9.89 420 PHE A N 1
ATOM 731 C CA . PHE A 1 85 ? 16.190 2.542 -4.786 1.00 9.97 420 PHE A CA 1
ATOM 732 C C . PHE A 1 85 ? 15.160 3.056 -5.771 1.00 10.48 420 PHE A C 1
ATOM 733 O O . PHE A 1 85 ? 14.071 2.529 -5.870 1.00 13.94 420 PHE A O 1
ATOM 741 N N . VAL A 1 86 ? 15.534 4.101 -6.491 1.00 11.97 421 VAL A N 1
ATOM 742 C CA . VAL A 1 86 ? 14.703 4.689 -7.527 1.00 11.81 421 VAL A CA 1
ATOM 743 C C . VAL A 1 86 ? 14.921 3.971 -8.857 1.00 12.85 421 VAL A C 1
ATOM 744 O O . VAL A 1 86 ? 16.064 3.791 -9.276 1.00 15.97 421 VAL A O 1
ATOM 748 N N A CYS A 1 87 ? 13.789 3.604 -9.470 0.50 13.72 422 CYS A N 1
ATOM 749 N N B CYS A 1 87 ? 13.850 3.513 -9.508 0.50 13.49 422 CYS A N 1
ATOM 750 C CA A CYS A 1 87 ? 13.687 2.945 -10.758 0.50 14.16 422 CYS A CA 1
ATOM 751 C CA B CYS A 1 87 ? 13.961 2.926 -10.847 0.50 14.14 422 CYS A CA 1
ATOM 752 C C A CYS A 1 87 ? 13.377 4.013 -11.788 0.50 14.26 422 CYS A C 1
ATOM 753 C C B CY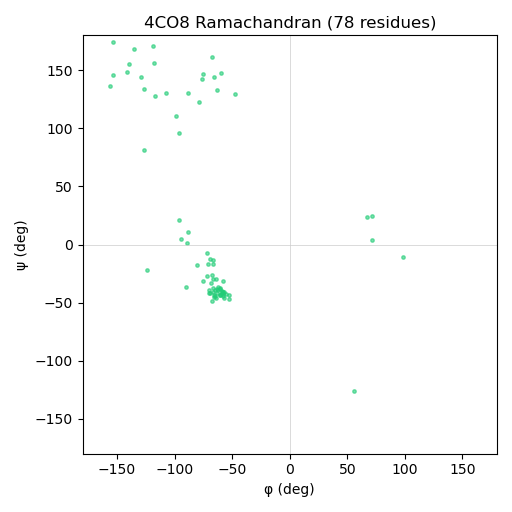S A 1 87 ? 13.520 3.979 -11.849 0.50 13.62 422 CYS A C 1
ATOM 754 O O A CYS A 1 87 ? 12.219 4.383 -11.974 0.50 17.30 422 CYS A O 1
ATOM 755 O O B CYS A 1 87 ? 12.335 4.157 -12.111 0.50 18.69 422 CYS A O 1
ATOM 760 N N A GLU A 1 88 ? 14.410 4.537 -12.433 0.50 12.35 423 GLU A N 1
ATOM 761 N N B GLU A 1 88 ? 14.492 4.720 -12.358 0.50 11.87 423 GLU A N 1
ATOM 762 C CA A GLU A 1 88 ? 14.248 5.690 -13.313 0.50 10.98 423 GLU A CA 1
ATOM 763 C CA B GLU A 1 88 ? 14.235 5.788 -13.316 0.50 11.06 423 GLU A CA 1
ATOM 764 C C A GLU A 1 88 ? 15.471 5.852 -14.213 0.50 10.88 423 GLU A C 1
ATOM 765 C C B GLU A 1 88 ? 15.454 5.881 -14.208 0.50 10.65 423 GLU A C 1
ATOM 766 O O A GLU A 1 88 ? 16.593 5.614 -13.774 0.50 12.37 423 GLU A O 1
ATOM 767 O O B GLU A 1 88 ? 16.562 5.614 -13.758 0.50 11.91 423 GLU A O 1
ATOM 778 N N . PRO A 1 89 ? 15.270 6.271 -15.475 1.00 10.63 424 PRO A N 1
ATOM 779 C CA . PRO A 1 89 ? 16.411 6.453 -16.379 1.00 10.98 424 PRO A CA 1
ATOM 780 C C . PRO A 1 89 ? 17.582 7.261 -15.801 1.00 10.34 424 PRO A C 1
ATOM 781 O O . PRO A 1 89 ? 18.732 6.841 -15.895 1.00 10.63 424 PRO A O 1
ATOM 785 N N . GLU A 1 90 ? 17.288 8.415 -15.218 1.00 10.55 425 GLU A N 1
ATOM 786 C CA . GLU A 1 90 ? 18.357 9.296 -14.763 1.00 10.52 425 GLU A CA 1
ATOM 787 C C . GLU A 1 90 ? 19.099 8.699 -13.572 1.00 10.27 425 GLU A C 1
ATOM 788 O O . GLU A 1 90 ? 20.330 8.754 -13.515 1.00 11.37 425 GLU A O 1
ATOM 794 N N . ALA A 1 91 ? 18.369 8.107 -12.629 1.00 10.14 426 ALA A N 1
ATOM 795 C CA . ALA A 1 91 ? 19.009 7.468 -11.488 1.00 10.53 426 ALA A CA 1
ATOM 796 C C . ALA A 1 91 ? 19.927 6.335 -11.948 1.00 10.14 426 ALA A C 1
ATOM 797 O O . ALA A 1 91 ? 21.000 6.133 -11.380 1.00 10.71 426 ALA A O 1
ATOM 799 N N . LEU A 1 92 ? 19.502 5.586 -12.967 1.00 9.92 427 LEU A N 1
ATOM 800 C CA . LEU A 1 92 ? 20.307 4.468 -13.446 1.00 9.80 427 LEU A CA 1
ATOM 801 C C . LEU A 1 92 ? 21.674 4.938 -13.941 1.00 9.42 427 LEU A C 1
ATOM 802 O O . LEU A 1 92 ? 22.675 4.245 -13.755 1.00 10.34 427 LEU A O 1
ATOM 807 N N . PHE A 1 93 ? 21.732 6.099 -14.591 1.00 9.36 428 PHE A N 1
ATOM 808 C CA . PHE A 1 93 ? 23.029 6.632 -15.007 1.00 9.45 428 PHE A CA 1
ATOM 809 C C . PHE A 1 93 ? 23.968 6.818 -13.817 1.00 9.79 428 PHE A C 1
ATOM 810 O O . PHE A 1 93 ? 25.153 6.501 -13.900 1.00 10.59 428 PHE A O 1
ATOM 818 N N . SER A 1 94 ? 23.447 7.343 -12.713 1.00 10.25 429 SER A N 1
ATOM 819 C CA . SER A 1 94 ? 24.276 7.530 -11.537 1.00 11.71 429 SER A CA 1
ATOM 820 C C . SER A 1 94 ? 24.780 6.202 -10.990 1.00 11.90 429 SER A C 1
ATOM 821 O O . SER A 1 94 ? 25.936 6.098 -10.582 1.00 14.32 429 SER A O 1
ATOM 824 N N . LEU A 1 95 ? 23.928 5.181 -11.021 1.00 11.50 430 LEU A N 1
ATOM 825 C CA . LEU A 1 95 ? 24.319 3.839 -10.584 1.00 12.86 430 LEU A CA 1
ATOM 826 C C . LEU A 1 95 ? 25.346 3.199 -11.517 1.00 12.88 430 LEU A C 1
ATOM 827 O O . LEU A 1 95 ? 26.174 2.409 -11.079 1.00 16.80 430 LEU A O 1
ATOM 832 N N A ALA A 1 96 ? 25.246 3.507 -12.811 0.50 12.26 431 ALA A N 1
ATOM 833 N N B ALA A 1 96 ? 25.314 3.567 -12.795 0.50 12.15 431 ALA A N 1
ATOM 834 C CA A ALA A 1 96 ? 26.078 2.883 -13.833 0.50 12.40 431 ALA A CA 1
ATOM 835 C CA B ALA A 1 96 ? 26.243 3.024 -13.778 0.50 11.72 431 ALA A CA 1
ATOM 836 C C A ALA A 1 96 ? 27.499 3.344 -13.716 0.50 12.55 431 ALA A C 1
ATOM 837 C C B ALA A 1 96 ? 27.629 3.642 -13.685 0.50 12.97 431 ALA A C 1
ATOM 838 O O A ALA A 1 96 ? 28.429 2.651 -14.127 0.50 13.84 431 ALA A O 1
ATOM 839 O O B ALA A 1 96 ? 28.612 2.986 -14.033 0.50 15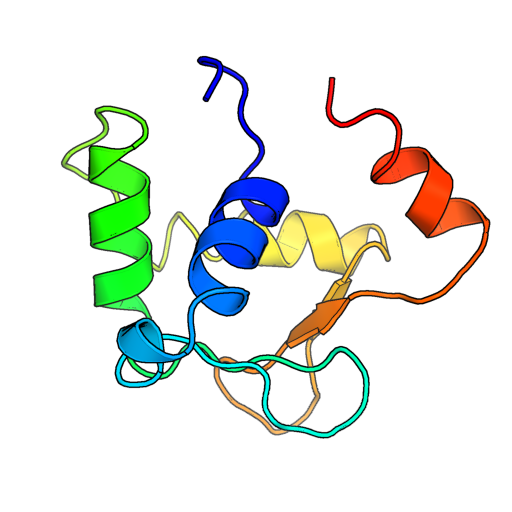.54 431 ALA A O 1
ATOM 842 N N A PHE A 1 97 ? 27.667 4.526 -13.151 0.50 14.61 432 PHE A N 1
ATOM 843 N N B PHE A 1 97 ? 27.702 4.891 -13.215 0.50 13.83 432 PHE A N 1
ATOM 844 C CA A PHE A 1 97 ? 28.979 5.085 -13.041 0.50 16.69 432 PHE A CA 1
ATOM 845 C CA B PHE A 1 97 ? 28.941 5.683 -13.276 0.50 14.52 432 PHE A CA 1
ATOM 846 C C A PHE A 1 97 ? 29.250 5.429 -11.580 0.50 14.87 432 PHE A C 1
ATOM 847 C C B PHE A 1 97 ? 29.291 6.404 -11.982 0.50 12.15 432 PHE A C 1
ATOM 848 O O A PHE A 1 97 ? 29.309 6.597 -11.213 0.50 19.41 432 PHE A O 1
ATOM 849 O O B PHE A 1 97 ? 29.393 7.627 -11.944 0.50 14.80 432 PHE A O 1
ATOM 864 N N A PRO A 1 98 ? 29.406 4.388 -10.735 0.50 15.24 433 PRO A N 1
ATOM 865 N N B PRO A 1 98 ? 29.521 5.630 -10.918 0.50 13.65 433 PRO A N 1
ATOM 866 C CA A PRO A 1 98 ? 29.671 4.672 -9.328 0.50 16.54 433 PRO A CA 1
ATOM 867 C CA B PRO A 1 98 ? 29.873 6.246 -9.649 0.50 14.74 433 PRO A CA 1
ATOM 868 C C A PRO A 1 98 ? 31.030 5.318 -9.104 0.50 19.06 433 PRO A C 1
ATOM 869 C C B PRO A 1 98 ? 31.225 6.957 -9.671 0.50 15.68 433 PRO A C 1
ATOM 870 O O A PRO A 1 98 ? 31.340 5.710 -7.984 0.50 18.35 433 PRO A O 1
ATOM 871 O O B PRO A 1 98 ? 31.426 7.882 -8.891 0.50 20.64 433 PRO A O 1
ATOM 878 N N A ASP A 1 99 ? 31.822 5.439 -10.166 0.50 23.52 434 ASP A N 1
ATOM 879 N N B ASP A 1 99 ? 32.127 6.536 -10.558 0.50 15.30 434 ASP A N 1
ATOM 880 C CA A ASP A 1 99 ? 33.085 6.175 -10.106 0.50 28.79 434 ASP A CA 1
ATOM 881 C CA B ASP A 1 99 ? 33.484 7.091 -10.639 0.50 18.64 434 ASP A CA 1
ATOM 882 C C A ASP A 1 99 ? 33.152 7.257 -11.184 0.50 35.99 434 ASP A C 1
ATOM 883 C C B ASP A 1 99 ? 33.762 7.712 -12.014 0.50 22.63 434 ASP A C 1
ATOM 884 O O A ASP A 1 99 ? 32.149 7.893 -11.513 0.50 39.17 434 ASP A O 1
ATOM 885 O O B ASP A 1 99 ? 34.902 8.056 -12.336 0.50 29.61 434 ASP A O 1
#

InterPro domains:
  IPR000418 Ets domain [PF00178] (341-421)
  IPR000418 Ets domain [PR00454] (341-354)
  IPR000418 Ets domain [PR00454] (365-383)
  IPR000418 Ets domain [PR00454] (384-402)
  IPR000418 Ets domain [PR00454] (403-421)
  IPR000418 Ets domain [PS00345] (343-351)
  IPR000418 Ets domain [PS00346] (387-402)
  IPR000418 Ets domain [PS50061] (341-421)
  IPR000418 Ets domain [SM00413] (340-425)
  IPR006715 PEA3-type ETS-domain transcription factor, N-terminal [PF04621] (7-339)
  IPR036388 Winged helix-like DNA-binding domain superfamily [G3DSA:1.10.10.10] (319-437)
  IPR036390 Winged helix DNA-binding domain superfamily [SSF46785] (339-478)
  IPR046328 ETS family [PTHR11849] (207-425)